Protein AF-A0A7S2N5Y2-F1 (afdb_monomer_lite)

Organism: NCBI:txid1333877

Radius of gyration: 15.93 Å; chains: 1; bounding box: 40×33×42 Å

Sequence (155 aa):
EAHELGTCYASGKYECIELWAKSVGMTEIGIDGFQRLISSDRAVLYNMSAPATGVMLQHMQDYAFRRYGIPPDTYVMELFAAADAYSAHWAATMGASGYMFPSDPSQVDFSALNQTFESWLVERKLMALAPFVLVVMNGQGYGSADKMPALYGLM

Foldseek 3Di:
DDPLQACPVPDCVCVVVVVVCVVVPNDPQDPDDPPQLDLPPDDQPPDLAQHPDDDLLVSLQVCCCVPPVDHSVCLVVLQVVLVVVVVVLLCQAQPPDDPPHRPDPVSHPVVLQAAFLCVSCVVSVSNSCQSVLRNSCSNRRVHHRNSHGNSVSSD

Structure (mmCIF, N/CA/C/O backbone):
data_AF-A0A7S2N5Y2-F1
#
_entry.id   AF-A0A7S2N5Y2-F1
#
loop_
_atom_site.group_PDB
_atom_site.id
_atom_site.type_symbol
_atom_site.label_atom_id
_atom_site.label_alt_id
_atom_site.label_comp_id
_atom_site.label_asym_id
_atom_site.label_entity_id
_atom_site.label_seq_id
_atom_site.pdbx_PDB_ins_code
_atom_site.Cartn_x
_atom_site.Cartn_y
_atom_site.Cartn_z
_atom_site.occupancy
_atom_site.B_iso_or_equiv
_atom_site.auth_seq_id
_atom_site.auth_comp_id
_atom_site.auth_asym_id
_atom_site.auth_atom_id
_atom_site.pdbx_PDB_model_num
ATOM 1 N N . GLU A 1 1 ? 10.828 14.504 18.695 1.00 33.53 1 GLU A N 1
ATOM 2 C CA . GLU A 1 1 ? 10.659 13.183 19.330 1.00 33.53 1 GLU A CA 1
ATOM 3 C C . GLU A 1 1 ? 10.738 12.121 18.259 1.00 33.53 1 GLU A C 1
ATOM 5 O O . GLU A 1 1 ? 10.171 12.308 17.190 1.00 33.53 1 GLU A O 1
ATOM 10 N N . ALA A 1 2 ? 11.549 11.097 18.502 1.00 28.50 2 ALA A N 1
ATOM 11 C CA . ALA A 1 2 ? 11.881 10.068 17.535 1.00 28.50 2 ALA A CA 1
ATOM 12 C C . ALA A 1 2 ? 10.653 9.202 17.222 1.00 28.50 2 ALA A C 1
ATOM 14 O O . ALA A 1 2 ? 10.065 8.595 18.115 1.00 28.50 2 ALA A O 1
ATOM 15 N N . HIS A 1 3 ? 10.283 9.160 15.943 1.00 28.09 3 HIS A N 1
ATOM 16 C CA . HIS A 1 3 ? 9.462 8.106 15.362 1.00 28.09 3 HIS A CA 1
ATOM 17 C C . HIS A 1 3 ? 10.226 6.785 15.546 1.00 28.09 3 HIS A C 1
ATOM 19 O O . HIS A 1 3 ? 11.167 6.501 14.805 1.00 28.09 3 HIS A O 1
ATOM 25 N N . GLU A 1 4 ? 9.876 6.008 16.574 1.00 33.78 4 GLU A N 1
ATOM 26 C CA . GLU A 1 4 ? 10.388 4.648 16.775 1.00 33.78 4 GLU A CA 1
ATOM 27 C C . GLU A 1 4 ? 9.733 3.693 15.772 1.00 33.78 4 GLU A C 1
ATOM 29 O O . GLU A 1 4 ? 8.839 2.904 16.066 1.00 33.78 4 GLU A O 1
ATOM 34 N N . LEU A 1 5 ? 10.208 3.842 14.543 1.00 38.41 5 LEU A N 1
ATOM 35 C CA . LEU A 1 5 ? 10.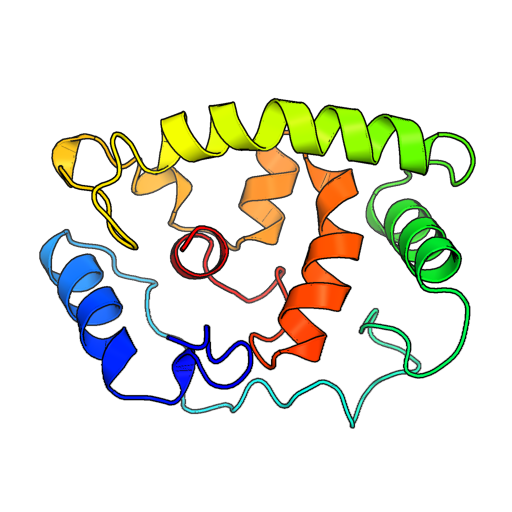009 3.005 13.376 1.00 38.41 5 LEU A CA 1
ATOM 36 C C . LEU A 1 5 ? 10.673 1.646 13.638 1.00 38.41 5 LEU A C 1
ATOM 38 O O . LEU A 1 5 ? 11.882 1.502 13.468 1.00 38.41 5 LEU A O 1
ATOM 42 N N . GLY A 1 6 ? 9.908 0.664 14.118 1.00 37.53 6 GLY A N 1
ATOM 43 C CA . GLY A 1 6 ? 10.430 -0.697 14.302 1.00 37.53 6 GLY A CA 1
ATOM 44 C C . GLY A 1 6 ? 9.663 -1.606 15.266 1.00 37.53 6 GLY A C 1
ATOM 45 O O . GLY A 1 6 ? 9.800 -2.824 15.198 1.00 37.53 6 GLY A O 1
ATOM 46 N N . THR A 1 7 ? 8.864 -1.039 16.178 1.00 39.28 7 THR A N 1
ATOM 47 C CA . THR A 1 7 ? 8.285 -1.793 17.317 1.00 39.28 7 THR A CA 1
ATOM 48 C C . THR A 1 7 ? 6.786 -1.527 17.508 1.00 39.28 7 THR A C 1
ATOM 50 O O . THR A 1 7 ? 6.256 -1.608 18.616 1.00 39.28 7 THR A O 1
ATOM 53 N N . CYS A 1 8 ? 6.077 -1.138 16.451 1.00 46.97 8 CYS A N 1
ATOM 54 C CA . CYS A 1 8 ? 4.791 -0.457 16.609 1.00 46.97 8 CYS A CA 1
ATOM 55 C C . CYS A 1 8 ? 3.636 -1.362 17.061 1.00 46.97 8 CYS A C 1
ATOM 57 O O . CYS A 1 8 ? 2.928 -0.972 17.981 1.00 46.97 8 CYS A O 1
ATOM 59 N N . TYR A 1 9 ? 3.491 -2.597 16.570 1.00 45.03 9 TYR A N 1
ATOM 60 C CA . TYR A 1 9 ? 2.395 -3.472 17.042 1.00 45.03 9 TYR A CA 1
ATOM 61 C C . TYR A 1 9 ? 2.704 -4.237 18.342 1.00 45.03 9 TYR A C 1
ATOM 63 O O . TYR A 1 9 ? 1.859 -4.971 18.841 1.00 45.03 9 TYR A O 1
ATOM 71 N N . ALA A 1 10 ? 3.910 -4.093 18.903 1.00 39.50 10 ALA A N 1
ATOM 72 C CA . ALA A 1 10 ? 4.324 -4.807 20.116 1.00 39.50 10 ALA A CA 1
ATOM 73 C C . ALA A 1 10 ? 4.208 -3.967 21.400 1.00 39.50 10 ALA A C 1
ATOM 75 O O . ALA A 1 10 ? 4.390 -4.497 22.497 1.00 39.50 10 ALA A O 1
ATOM 76 N N . SER A 1 11 ? 3.925 -2.666 21.289 1.00 40.56 11 SER A N 1
ATOM 77 C CA . SER A 1 11 ? 3.747 -1.796 22.454 1.00 40.56 11 SER A CA 1
ATOM 78 C C . SER A 1 11 ? 2.261 -1.570 22.736 1.00 40.56 11 SER A C 1
ATOM 80 O O . SER A 1 11 ? 1.481 -1.357 21.810 1.00 40.56 11 SER A O 1
ATOM 82 N N . GLY A 1 12 ? 1.872 -1.513 24.015 1.00 41.12 12 GLY A N 1
ATOM 83 C CA . GLY A 1 12 ? 0.503 -1.164 24.435 1.00 41.12 12 GLY A CA 1
ATOM 84 C C . GLY A 1 12 ? 0.005 0.205 23.936 1.00 41.12 12 GLY A C 1
ATOM 85 O O . GLY A 1 12 ? -1.145 0.559 24.155 1.00 41.12 12 GLY A O 1
ATOM 86 N N . LYS A 1 13 ? 0.837 0.982 23.223 1.00 40.03 13 LYS A N 1
ATOM 87 C CA . LYS A 1 13 ? 0.439 2.237 22.575 1.00 40.03 13 LYS A CA 1
ATOM 88 C C . LYS A 1 13 ? -0.480 2.046 21.363 1.00 40.03 13 LYS A C 1
ATOM 90 O O . LYS A 1 13 ? -1.112 3.019 20.987 1.00 40.03 13 LYS A O 1
ATOM 95 N N . TYR A 1 14 ? -0.565 0.850 20.771 1.00 51.31 14 TYR A N 1
ATOM 96 C CA . TYR A 1 14 ? -1.505 0.543 19.675 1.00 51.31 14 TYR A CA 1
ATOM 97 C C . TYR A 1 14 ? -2.792 -0.148 20.159 1.00 51.31 14 TYR A C 1
ATOM 99 O O . TYR A 1 14 ? -3.729 -0.312 19.381 1.00 51.31 14 TYR A O 1
ATOM 107 N N . GLU A 1 15 ? -2.902 -0.464 21.456 1.00 58.62 15 GLU A N 1
ATOM 108 C CA . GLU A 1 15 ? -4.151 -0.950 22.062 1.00 58.62 15 GLU A CA 1
ATOM 109 C C . GLU A 1 15 ? -5.297 0.052 21.841 1.00 58.62 15 GLU A C 1
ATOM 111 O O . GLU A 1 15 ? -6.442 -0.338 21.632 1.00 58.62 15 GLU A O 1
ATOM 116 N N . CYS A 1 16 ? -4.994 1.353 21.779 1.00 57.31 16 CYS A N 1
ATOM 117 C CA . CYS A 1 16 ? -5.984 2.376 21.456 1.00 57.31 16 CYS A CA 1
ATOM 118 C C . CYS A 1 16 ? -6.540 2.267 20.024 1.00 57.31 16 CYS A C 1
ATOM 120 O O . CYS A 1 16 ? -7.702 2.610 19.828 1.00 57.31 16 CYS A O 1
ATOM 122 N N . ILE A 1 17 ? -5.774 1.754 19.051 1.00 58.62 17 ILE A N 1
ATOM 123 C CA . ILE A 1 17 ? -6.242 1.521 17.673 1.00 58.62 17 ILE A CA 1
ATOM 124 C C . ILE A 1 17 ? -7.186 0.323 17.638 1.00 58.62 17 ILE A C 1
ATOM 126 O O . ILE A 1 17 ? -8.263 0.412 17.053 1.00 58.62 17 ILE A O 1
ATOM 130 N N . GLU A 1 18 ? -6.842 -0.765 18.331 1.00 63.41 18 GLU A N 1
ATOM 131 C CA . GLU A 1 18 ? -7.743 -1.911 18.473 1.00 63.41 18 GLU A CA 1
ATOM 132 C C . GLU A 1 18 ? -9.037 -1.545 19.202 1.00 63.41 18 GLU A C 1
ATOM 134 O O . GLU A 1 18 ? -10.123 -1.946 18.785 1.00 63.41 18 GLU A O 1
ATOM 139 N N . LEU A 1 19 ? -8.935 -0.793 20.303 1.00 66.94 19 LEU A N 1
ATOM 140 C CA . LEU A 1 19 ? -10.087 -0.338 21.080 1.00 66.94 19 LEU A CA 1
ATOM 141 C C . LEU A 1 19 ? -10.968 0.604 20.258 1.00 66.94 19 LEU A C 1
ATOM 143 O O . LEU A 1 19 ? -12.190 0.455 20.270 1.00 66.94 19 LEU A O 1
ATOM 147 N N . TRP A 1 20 ? -10.363 1.527 19.507 1.00 67.12 20 TRP A N 1
ATOM 148 C CA . TRP A 1 20 ? -11.081 2.399 18.584 1.00 67.12 20 TRP A CA 1
ATOM 149 C C . TRP A 1 20 ? -11.794 1.591 17.495 1.00 67.12 20 TRP A C 1
ATOM 151 O O . TRP A 1 20 ? -13.005 1.731 17.340 1.00 67.12 20 TRP A O 1
ATOM 161 N N . ALA A 1 21 ? -11.098 0.679 16.816 1.00 65.12 21 ALA A N 1
ATOM 162 C CA . ALA A 1 21 ? -11.669 -0.141 15.751 1.00 65.12 21 ALA A CA 1
ATOM 163 C C . ALA A 1 21 ? -12.806 -1.055 16.263 1.00 65.12 21 ALA A C 1
ATOM 165 O O . ALA A 1 21 ? -13.844 -1.189 15.611 1.00 65.12 21 ALA A O 1
ATOM 166 N N . LYS A 1 22 ? -12.679 -1.611 17.479 1.00 70.62 22 LYS A N 1
ATOM 167 C CA . LYS A 1 22 ? -13.766 -2.344 18.157 1.00 70.62 22 LYS A CA 1
ATOM 168 C C . LYS A 1 22 ? -14.957 -1.430 18.462 1.00 70.62 22 LYS A C 1
ATOM 170 O O . LYS A 1 22 ? -16.098 -1.837 18.260 1.00 70.62 22 LYS A O 1
ATOM 175 N N . SER A 1 23 ? -14.711 -0.196 18.914 1.00 69.12 23 SER A N 1
ATOM 176 C CA . SER A 1 23 ? -15.771 0.774 19.243 1.00 69.12 23 SER A CA 1
ATOM 177 C C . SER A 1 23 ? -16.635 1.182 18.045 1.00 69.12 23 SER A C 1
ATOM 179 O O . SER A 1 23 ? -17.794 1.546 18.229 1.00 69.12 23 SER A O 1
ATOM 181 N N . VAL A 1 24 ? -16.096 1.072 16.827 1.00 66.88 24 VAL A N 1
ATOM 182 C CA . VAL A 1 24 ? -16.788 1.395 15.567 1.00 66.88 24 VAL A CA 1
ATOM 183 C C . VAL A 1 24 ? -17.288 0.149 14.821 1.00 66.88 24 VAL A C 1
ATOM 185 O O . VAL A 1 24 ? -17.809 0.258 13.717 1.00 66.88 24 VAL A O 1
ATOM 188 N N . GLY A 1 25 ? -17.186 -1.034 15.439 1.00 66.31 25 GLY A N 1
ATOM 189 C CA . GLY A 1 25 ? -17.805 -2.268 14.949 1.00 66.31 25 GLY A CA 1
ATOM 190 C C . GLY A 1 25 ? -16.978 -3.081 13.950 1.00 66.31 25 GLY A C 1
ATOM 191 O O . GLY A 1 25 ? -17.536 -3.965 13.303 1.00 66.31 25 GLY A O 1
ATOM 192 N N . MET A 1 26 ? -15.670 -2.832 13.819 1.00 66.38 26 MET A N 1
ATOM 193 C CA . MET A 1 26 ? -14.800 -3.686 13.001 1.00 66.38 26 MET A CA 1
ATOM 194 C C . MET A 1 26 ? -14.556 -5.038 13.696 1.00 66.38 26 MET A C 1
ATOM 196 O O . MET A 1 26 ? -14.292 -5.095 14.898 1.00 66.38 26 MET A O 1
ATOM 200 N N . THR A 1 27 ? -14.626 -6.139 12.941 1.00 61.41 27 THR A N 1
ATOM 201 C CA . THR A 1 27 ? -14.539 -7.511 13.482 1.00 61.41 27 THR A CA 1
ATOM 202 C C . THR A 1 27 ? -13.251 -8.254 13.118 1.00 61.41 27 THR A C 1
ATOM 204 O O . THR A 1 27 ? -12.879 -9.184 13.827 1.00 61.41 27 THR A O 1
ATOM 207 N N . GLU A 1 28 ? -12.532 -7.831 12.073 1.00 56.25 28 GLU A N 1
ATOM 208 C CA . GLU A 1 28 ? -11.289 -8.465 11.584 1.00 56.25 28 GLU A CA 1
ATOM 209 C C . GLU A 1 28 ? -10.025 -7.667 11.955 1.00 56.25 28 GLU A C 1
ATOM 211 O O . GLU A 1 28 ? -9.095 -7.512 11.172 1.00 56.25 28 GLU A O 1
ATOM 216 N N . ILE A 1 29 ? -9.985 -7.118 13.170 1.00 54.09 29 ILE A N 1
ATOM 217 C CA . ILE A 1 29 ? -8.845 -6.308 13.645 1.00 54.09 29 ILE A CA 1
ATOM 218 C C . ILE A 1 29 ? -7.767 -7.190 14.305 1.00 54.09 29 ILE A C 1
ATOM 220 O O . ILE A 1 29 ? -6.658 -6.737 14.591 1.00 54.09 29 ILE A O 1
ATOM 224 N N . GLY A 1 30 ? -8.106 -8.448 14.598 1.00 50.31 30 GLY A N 1
ATOM 225 C CA . GLY A 1 30 ? -7.245 -9.361 15.336 1.00 50.31 30 GLY A CA 1
ATOM 226 C C . GLY A 1 30 ? -6.082 -9.854 14.4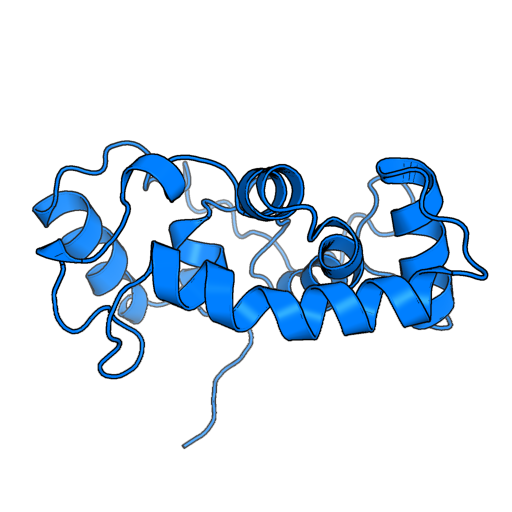83 1.00 50.31 30 GLY A C 1
ATOM 227 O O . GLY A 1 30 ? -6.283 -10.614 13.540 1.00 50.31 30 GLY A O 1
ATOM 228 N N . ILE A 1 31 ? -4.859 -9.486 14.860 1.00 51.12 31 ILE A N 1
ATOM 229 C CA . ILE A 1 31 ? -3.682 -10.271 14.489 1.00 51.12 31 ILE A CA 1
ATOM 230 C C . ILE A 1 31 ? -3.722 -11.507 15.393 1.00 51.12 31 ILE A C 1
ATOM 232 O O . ILE A 1 31 ? -3.563 -11.396 16.609 1.00 51.12 31 ILE A O 1
ATOM 236 N N . ASP A 1 32 ? -4.050 -12.666 14.820 1.00 44.06 32 ASP A N 1
ATOM 237 C CA . ASP A 1 32 ? -4.263 -13.886 15.597 1.00 44.06 32 ASP A CA 1
ATOM 238 C C . ASP A 1 32 ? -2.943 -14.342 16.241 1.00 44.06 32 ASP A C 1
ATOM 240 O O . ASP A 1 32 ? -1.999 -14.788 15.581 1.00 44.06 32 ASP A O 1
ATOM 244 N N . GLY A 1 33 ? -2.873 -14.170 17.560 1.00 46.06 33 GLY A N 1
ATOM 245 C CA . GLY A 1 33 ? -1.685 -14.406 18.363 1.00 46.06 33 GLY A CA 1
ATOM 246 C C . GLY A 1 33 ? -0.603 -13.339 18.189 1.00 46.06 33 GLY A C 1
ATOM 247 O O . GLY A 1 33 ? -0.403 -12.752 17.131 1.00 46.06 33 GLY A O 1
ATOM 248 N N . PHE A 1 34 ? 0.193 -13.157 19.242 1.00 42.53 34 PHE A N 1
ATOM 249 C CA . PHE A 1 34 ? 1.511 -12.518 19.199 1.00 42.53 34 PHE A CA 1
ATOM 250 C C . PHE A 1 34 ? 2.492 -13.315 18.312 1.00 42.53 34 PHE A C 1
ATOM 252 O O . PHE A 1 34 ? 3.616 -13.625 18.724 1.00 42.53 34 PHE A O 1
ATOM 259 N N . GLN A 1 35 ? 2.111 -13.685 17.088 1.00 42.97 35 GLN A N 1
ATOM 260 C CA . GLN A 1 35 ? 3.089 -13.952 16.057 1.00 42.97 35 GLN A CA 1
ATOM 261 C C . GLN A 1 35 ? 3.759 -12.616 15.800 1.00 42.97 35 GLN A C 1
ATOM 263 O O . GLN A 1 35 ? 3.301 -11.811 14.998 1.00 42.97 35 GLN A O 1
ATOM 268 N N . ARG A 1 36 ? 4.842 -12.375 16.552 1.00 43.69 36 ARG A N 1
ATOM 269 C CA . ARG A 1 36 ? 5.897 -11.446 16.173 1.00 43.69 36 ARG A CA 1
ATOM 270 C C . ARG A 1 36 ? 6.022 -11.601 14.669 1.00 43.69 36 ARG A C 1
ATOM 272 O O . ARG A 1 36 ? 6.429 -12.668 14.203 1.00 43.69 36 ARG A O 1
ATOM 279 N N . LEU A 1 37 ? 5.611 -10.588 13.920 1.00 43.97 37 LEU A N 1
ATOM 280 C CA . LEU A 1 37 ? 5.948 -10.498 12.516 1.00 43.97 37 LEU A CA 1
ATOM 281 C C . LEU A 1 37 ? 7.438 -10.169 12.542 1.00 43.97 37 LEU A C 1
ATOM 283 O O . LEU A 1 37 ? 7.845 -9.017 12.566 1.00 43.97 37 LEU A O 1
ATOM 287 N N . ILE A 1 38 ? 8.230 -11.223 12.769 1.00 41.81 38 ILE A N 1
ATOM 288 C CA . ILE A 1 38 ? 9.680 -11.196 12.908 1.00 41.81 38 ILE A CA 1
ATOM 289 C C . ILE A 1 38 ? 10.175 -10.329 11.751 1.00 41.81 38 ILE A C 1
ATOM 291 O O . ILE A 1 38 ? 9.787 -10.600 10.608 1.00 41.81 38 ILE A O 1
ATOM 295 N N . SER A 1 39 ? 10.984 -9.292 12.037 1.00 40.94 39 SER A N 1
ATOM 296 C CA . SER A 1 39 ? 11.794 -8.656 10.989 1.00 40.94 39 SER A CA 1
ATOM 297 C C . SER A 1 39 ? 12.368 -9.796 10.163 1.00 40.94 39 SER A C 1
ATOM 299 O O . SER A 1 39 ? 12.813 -10.782 10.747 1.00 40.94 39 SER A O 1
ATOM 301 N N . SER A 1 40 ? 12.222 -9.773 8.840 1.00 44.09 40 SER A N 1
ATOM 302 C CA . SER A 1 40 ? 12.420 -10.965 7.995 1.00 44.09 40 SER A CA 1
ATOM 303 C C . SER A 1 40 ? 13.851 -11.525 7.930 1.00 44.09 40 SER A C 1
ATOM 305 O O . SER A 1 40 ? 14.233 -12.132 6.936 1.00 44.09 40 SER A O 1
ATOM 307 N N . ASP A 1 41 ? 14.619 -11.464 9.011 1.00 38.12 41 ASP A N 1
ATOM 308 C CA . ASP A 1 41 ? 15.902 -12.107 9.258 1.00 38.12 41 ASP A CA 1
ATOM 309 C C . ASP A 1 41 ? 15.919 -13.602 8.878 1.00 38.12 41 ASP A C 1
ATOM 311 O O . ASP A 1 41 ? 16.992 -14.178 8.709 1.00 38.12 41 ASP A O 1
ATOM 315 N N . ARG A 1 42 ? 14.760 -14.273 8.733 1.00 37.97 42 ARG A N 1
ATOM 316 C CA . ARG A 1 42 ? 14.683 -15.732 8.533 1.00 37.97 42 ARG A CA 1
ATOM 317 C C . ARG A 1 42 ? 14.080 -16.279 7.237 1.00 37.97 42 ARG A C 1
ATOM 319 O O . ARG A 1 42 ? 13.941 -17.496 7.148 1.00 37.97 42 ARG A O 1
ATOM 326 N N . ALA A 1 43 ? 13.795 -15.481 6.204 1.00 38.03 43 ALA A N 1
ATOM 327 C CA . ALA A 1 43 ? 13.279 -16.059 4.947 1.00 38.03 43 ALA A CA 1
ATOM 328 C C . ALA A 1 43 ? 13.620 -15.277 3.664 1.00 38.03 43 ALA A C 1
ATOM 330 O O . ALA A 1 43 ? 12.785 -15.130 2.780 1.00 38.03 43 ALA A O 1
ATOM 331 N N . VAL A 1 44 ? 14.855 -14.798 3.515 1.00 41.19 44 VAL A N 1
ATOM 332 C CA . VAL A 1 44 ? 15.215 -13.840 2.447 1.00 41.19 44 VAL A CA 1
ATOM 333 C C . VAL A 1 44 ? 15.486 -14.462 1.060 1.00 41.19 44 VAL A C 1
ATOM 335 O O . VAL A 1 44 ? 15.884 -13.765 0.136 1.00 41.19 44 VAL A O 1
ATOM 338 N N . LEU A 1 45 ? 15.253 -15.759 0.837 1.00 37.50 45 LEU A N 1
ATOM 339 C CA . LEU A 1 45 ? 15.625 -16.384 -0.450 1.00 37.50 45 LEU A CA 1
ATOM 340 C C . LEU A 1 45 ? 14.471 -16.963 -1.281 1.00 37.50 45 LEU A C 1
ATOM 342 O O . LEU A 1 45 ? 14.683 -17.206 -2.465 1.00 37.50 45 LEU A O 1
ATOM 346 N N . TYR A 1 46 ? 13.253 -17.126 -0.737 1.00 40.81 46 TYR A N 1
ATOM 347 C CA . TYR A 1 46 ? 12.188 -17.852 -1.462 1.00 40.81 46 TYR A CA 1
ATOM 348 C C . TYR A 1 46 ? 10.744 -17.334 -1.311 1.00 40.81 46 TYR A C 1
ATOM 350 O O . TYR A 1 46 ? 9.859 -17.893 -1.950 1.00 40.81 46 TYR A O 1
ATOM 358 N N . ASN A 1 47 ? 10.462 -16.286 -0.522 1.00 52.31 47 ASN A N 1
ATOM 359 C CA . ASN A 1 47 ? 9.074 -15.872 -0.220 1.00 52.31 47 ASN A CA 1
ATOM 360 C C . ASN A 1 47 ? 8.700 -14.435 -0.642 1.00 52.31 47 ASN A C 1
ATOM 362 O O . ASN A 1 47 ? 7.677 -13.932 -0.189 1.00 52.31 47 ASN A O 1
ATOM 366 N N . MET A 1 48 ? 9.520 -13.768 -1.460 1.00 52.94 48 MET A N 1
ATOM 367 C CA . MET A 1 48 ? 9.354 -12.342 -1.773 1.00 52.94 48 MET A CA 1
ATOM 368 C C . MET A 1 48 ? 9.445 -11.406 -0.547 1.00 52.94 48 MET A C 1
ATOM 370 O O . MET A 1 48 ? 8.731 -10.415 -0.484 1.00 52.94 48 MET A O 1
ATOM 374 N N . SER A 1 49 ? 10.301 -11.709 0.435 1.00 53.69 49 SER A N 1
ATOM 375 C CA . SER A 1 49 ? 10.711 -10.747 1.475 1.00 53.69 49 SER A CA 1
ATOM 376 C C . SER A 1 49 ? 11.723 -9.740 0.927 1.00 53.69 49 SER A C 1
ATOM 378 O O . SER A 1 49 ? 12.390 -10.010 -0.073 1.00 53.69 49 SER A O 1
ATOM 380 N N . ALA A 1 50 ? 11.856 -8.605 1.621 1.00 55.59 50 ALA A N 1
ATOM 381 C CA . ALA A 1 50 ? 12.843 -7.569 1.332 1.00 55.59 50 ALA A CA 1
ATOM 382 C C . ALA A 1 50 ? 14.272 -8.150 1.209 1.00 55.59 50 ALA A C 1
ATOM 384 O O . ALA A 1 50 ? 14.606 -9.109 1.912 1.00 55.59 50 ALA A O 1
ATOM 385 N N . PRO A 1 51 ? 15.135 -7.594 0.339 1.00 58.97 51 PRO A N 1
ATOM 386 C CA . PRO A 1 51 ? 16.455 -8.153 0.087 1.00 58.97 51 PRO A CA 1
ATOM 387 C C . PRO A 1 51 ? 17.397 -7.870 1.267 1.00 58.97 51 PRO A C 1
ATOM 389 O O . PRO A 1 51 ? 17.467 -6.747 1.758 1.00 58.97 51 PRO A O 1
ATOM 392 N N . ALA A 1 52 ? 18.174 -8.873 1.684 1.00 49.91 52 ALA A N 1
ATOM 393 C CA . ALA A 1 52 ? 19.200 -8.725 2.726 1.00 49.91 52 ALA A CA 1
ATOM 394 C C . ALA A 1 52 ? 20.480 -8.058 2.190 1.00 49.91 52 ALA A C 1
ATOM 396 O O . ALA A 1 52 ? 21.239 -7.461 2.949 1.00 49.91 52 ALA A O 1
ATOM 397 N N . THR A 1 53 ? 20.733 -8.172 0.883 1.00 46.94 53 THR A N 1
ATOM 398 C CA . THR A 1 53 ? 21.870 -7.577 0.169 1.00 46.94 53 THR A CA 1
ATOM 399 C C . THR A 1 53 ? 21.456 -7.204 -1.262 1.00 46.94 53 THR A C 1
ATOM 401 O O . THR A 1 53 ? 20.529 -7.793 -1.818 1.00 46.94 53 THR A O 1
ATOM 404 N N . GLY A 1 54 ? 22.145 -6.235 -1.876 1.00 59.53 54 GLY A N 1
ATOM 405 C CA . GLY A 1 54 ? 21.933 -5.832 -3.275 1.00 59.53 54 GLY A CA 1
ATOM 406 C C . GLY A 1 54 ? 21.236 -4.479 -3.460 1.00 59.53 54 GLY A C 1
ATOM 407 O O . GLY A 1 54 ? 20.969 -3.755 -2.502 1.00 59.53 54 GLY A O 1
ATOM 408 N N . VAL A 1 55 ? 20.982 -4.112 -4.721 1.00 77.81 55 VAL A N 1
ATOM 409 C CA . VAL A 1 55 ? 20.347 -2.833 -5.072 1.00 77.81 55 VAL A CA 1
ATOM 410 C C . VAL A 1 55 ? 18.844 -2.935 -4.832 1.00 77.81 55 VAL A C 1
ATOM 412 O O . VAL A 1 55 ? 18.135 -3.641 -5.544 1.00 77.81 55 VAL A O 1
ATOM 415 N N . MET A 1 56 ? 18.357 -2.187 -3.843 1.00 79.06 56 MET A N 1
ATOM 416 C CA . MET A 1 56 ? 16.949 -2.158 -3.438 1.00 79.06 56 MET A CA 1
ATOM 417 C C . MET A 1 56 ? 15.989 -1.935 -4.620 1.00 79.06 56 MET A C 1
ATOM 419 O O . MET A 1 56 ? 14.989 -2.637 -4.736 1.00 79.06 56 MET A O 1
ATOM 423 N N . LEU A 1 57 ? 16.318 -1.012 -5.530 1.00 83.81 57 LEU A N 1
ATOM 424 C CA . LEU A 1 57 ? 15.499 -0.722 -6.710 1.00 83.81 57 LEU A CA 1
ATOM 425 C C . LEU A 1 57 ? 15.329 -1.943 -7.626 1.00 83.81 57 LEU A C 1
ATOM 427 O O . LEU A 1 57 ? 14.228 -2.196 -8.104 1.00 83.81 57 LEU A O 1
ATOM 431 N N . GLN A 1 58 ? 16.389 -2.725 -7.827 1.00 84.44 58 GLN A N 1
ATOM 432 C CA . GLN A 1 58 ? 16.341 -3.906 -8.686 1.00 84.44 58 GLN A CA 1
ATOM 433 C C . GLN A 1 58 ? 15.444 -4.994 -8.089 1.00 84.44 58 GLN A C 1
ATOM 435 O O . GLN A 1 58 ? 14.649 -5.604 -8.796 1.00 84.44 58 GLN A O 1
ATOM 440 N N . HIS A 1 59 ? 15.496 -5.173 -6.767 1.00 82.69 59 HIS A N 1
ATOM 441 C CA . HIS A 1 59 ? 14.570 -6.066 -6.077 1.00 82.69 59 HIS A CA 1
ATOM 442 C C . HIS A 1 59 ? 13.114 -5.609 -6.223 1.00 82.69 59 HIS A C 1
ATOM 444 O O . HIS A 1 59 ? 12.231 -6.425 -6.477 1.00 82.69 59 HIS A O 1
ATOM 450 N N . MET A 1 60 ? 12.861 -4.307 -6.076 1.00 86.44 60 MET A N 1
ATOM 451 C CA . MET A 1 60 ? 11.519 -3.755 -6.239 1.00 86.44 60 MET A CA 1
ATOM 452 C C . MET A 1 60 ? 10.969 -3.989 -7.652 1.00 86.44 60 MET A C 1
ATOM 454 O O . MET A 1 60 ? 9.823 -4.410 -7.795 1.00 86.44 60 MET A O 1
ATOM 458 N N . GLN A 1 61 ? 11.798 -3.781 -8.679 1.00 89.69 61 GLN A N 1
ATOM 459 C CA . GLN A 1 61 ? 11.454 -4.053 -10.077 1.00 89.69 61 GLN A CA 1
ATOM 460 C C . GLN A 1 61 ? 11.145 -5.538 -10.310 1.00 89.69 61 GLN A C 1
ATOM 462 O O . GLN A 1 61 ? 10.114 -5.865 -10.893 1.00 89.69 61 GLN A O 1
ATOM 467 N N . ASP A 1 62 ? 11.995 -6.442 -9.812 1.00 87.44 62 ASP A N 1
ATOM 468 C CA . ASP A 1 62 ? 11.792 -7.889 -9.941 1.00 87.44 62 ASP A CA 1
ATOM 469 C C . ASP A 1 62 ? 10.500 -8.350 -9.257 1.00 87.44 62 ASP A C 1
ATOM 471 O O . ASP A 1 62 ? 9.762 -9.174 -9.802 1.00 87.44 62 ASP A O 1
ATOM 475 N N . TYR A 1 63 ? 10.214 -7.820 -8.066 1.00 86.19 63 TYR A N 1
ATOM 476 C CA . TYR A 1 63 ? 8.975 -8.098 -7.348 1.00 86.19 63 TYR A CA 1
ATOM 477 C C . TYR A 1 63 ? 7.763 -7.610 -8.145 1.00 86.19 63 TYR A C 1
ATOM 479 O O . TYR A 1 63 ? 6.829 -8.379 -8.379 1.00 86.19 63 TYR A O 1
ATOM 487 N N . ALA A 1 64 ? 7.781 -6.345 -8.579 1.00 90.19 64 ALA A N 1
ATOM 488 C CA . ALA A 1 64 ? 6.673 -5.728 -9.300 1.00 90.19 64 ALA A CA 1
ATOM 489 C C . ALA A 1 64 ? 6.371 -6.475 -10.606 1.00 90.19 64 ALA A C 1
ATOM 491 O O . ALA A 1 64 ? 5.210 -6.765 -10.904 1.00 90.19 64 ALA A O 1
ATOM 492 N N . PHE A 1 65 ? 7.415 -6.880 -11.331 1.00 92.31 65 PHE A N 1
ATOM 493 C CA . PHE A 1 65 ? 7.283 -7.680 -12.540 1.00 92.31 65 PHE A CA 1
ATOM 494 C C . PHE A 1 65 ? 6.687 -9.061 -12.256 1.00 92.31 65 PHE A C 1
ATOM 496 O O . PHE A 1 65 ? 5.702 -9.453 -12.877 1.00 92.31 65 PHE A O 1
ATOM 503 N N . ARG A 1 66 ? 7.238 -9.803 -11.288 1.00 89.69 66 ARG A N 1
ATOM 504 C CA . ARG A 1 66 ? 6.794 -11.178 -11.001 1.00 89.69 66 ARG A CA 1
ATOM 505 C C . ARG A 1 66 ? 5.383 -11.249 -10.426 1.00 89.69 66 ARG A C 1
ATOM 507 O O . ARG A 1 66 ? 4.680 -12.215 -10.708 1.00 89.69 66 ARG A O 1
ATOM 514 N N . ARG A 1 67 ? 4.987 -10.278 -9.597 1.00 89.00 67 ARG A N 1
ATOM 515 C CA . ARG A 1 67 ? 3.701 -10.307 -8.883 1.00 89.00 67 ARG A CA 1
ATOM 516 C C . ARG A 1 67 ? 2.583 -9.578 -9.618 1.00 89.00 67 ARG A C 1
ATOM 518 O O . ARG A 1 67 ? 1.446 -10.036 -9.567 1.00 89.00 67 ARG A O 1
ATOM 525 N N . TYR A 1 68 ? 2.900 -8.483 -10.305 1.00 92.19 68 TYR A N 1
ATOM 526 C CA . TYR A 1 68 ? 1.903 -7.607 -10.929 1.00 92.19 68 TYR A CA 1
ATOM 527 C C . TYR A 1 68 ? 2.087 -7.426 -12.433 1.00 92.19 68 TYR A C 1
ATOM 529 O O . TYR A 1 68 ? 1.264 -6.772 -13.066 1.00 92.19 68 TYR A O 1
ATOM 537 N N . GLY A 1 69 ? 3.145 -7.991 -13.018 1.00 94.12 69 GLY A N 1
ATOM 538 C CA . GLY A 1 69 ? 3.437 -7.832 -14.439 1.00 94.12 69 GLY A CA 1
ATOM 539 C C . GLY A 1 69 ? 3.921 -6.434 -14.821 1.00 94.12 69 GLY A C 1
ATOM 540 O O . GLY A 1 69 ? 3.899 -6.121 -16.006 1.00 94.12 69 GLY A O 1
ATOM 541 N N . ILE A 1 70 ? 4.354 -5.606 -13.859 1.00 95.00 70 ILE A N 1
ATOM 542 C CA . ILE A 1 70 ? 4.890 -4.264 -14.134 1.00 95.00 70 ILE A CA 1
ATOM 543 C C . ILE A 1 70 ? 6.285 -4.396 -14.760 1.00 95.00 70 ILE A C 1
ATOM 545 O O . ILE A 1 70 ? 7.186 -4.931 -14.105 1.00 95.00 70 ILE A O 1
ATOM 549 N N . PRO A 1 71 ? 6.503 -3.924 -15.998 1.00 95.75 71 PRO A N 1
ATOM 550 C CA . PRO A 1 71 ? 7.814 -3.973 -16.633 1.00 95.75 71 PRO A CA 1
ATOM 551 C C . PRO A 1 71 ? 8.891 -3.195 -15.843 1.00 95.75 71 PRO A C 1
ATOM 553 O O . PRO A 1 71 ? 8.639 -2.080 -15.376 1.00 95.75 71 PRO A O 1
ATOM 556 N N . PRO A 1 72 ? 10.119 -3.731 -15.689 1.00 93.38 72 PRO A N 1
ATOM 557 C CA . PRO A 1 72 ? 11.187 -3.049 -14.951 1.00 93.38 72 PRO A CA 1
ATOM 558 C C . PRO A 1 72 ? 11.537 -1.646 -15.471 1.00 93.38 72 PRO A C 1
ATOM 560 O O . PRO A 1 72 ? 11.930 -0.781 -14.685 1.00 93.38 72 PRO A O 1
ATOM 563 N N . ASP A 1 73 ? 11.401 -1.415 -16.777 1.00 93.62 73 ASP A N 1
ATOM 564 C CA . ASP A 1 73 ? 11.671 -0.146 -17.455 1.00 93.62 73 ASP A CA 1
ATOM 565 C C . ASP A 1 73 ? 10.605 0.926 -17.182 1.00 93.62 73 ASP A C 1
ATOM 567 O O . ASP A 1 73 ? 10.937 2.112 -17.167 1.00 93.62 73 ASP A O 1
ATOM 571 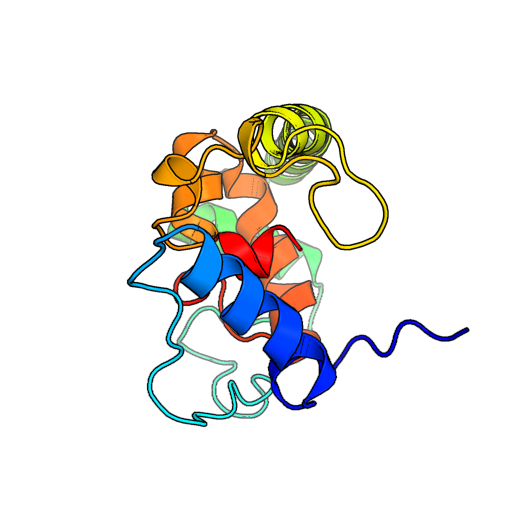N N . THR A 1 74 ? 9.359 0.535 -16.891 1.00 95.69 74 THR A N 1
ATOM 572 C CA . THR A 1 74 ? 8.273 1.465 -16.527 1.00 95.69 74 THR A CA 1
ATOM 573 C C . THR A 1 74 ? 8.089 1.621 -15.019 1.00 95.69 74 THR A C 1
ATOM 575 O O . THR A 1 74 ? 7.490 2.604 -14.582 1.00 95.69 74 THR A O 1
ATOM 578 N N . TYR A 1 75 ? 8.650 0.714 -14.211 1.00 94.38 75 TYR A N 1
ATOM 579 C CA . TYR A 1 75 ? 8.426 0.653 -12.763 1.00 94.38 75 TYR A CA 1
ATOM 580 C C . TYR A 1 75 ? 8.587 1.996 -12.038 1.00 94.38 75 TYR A C 1
ATOM 582 O O . TYR A 1 75 ? 7.731 2.367 -11.245 1.00 94.38 75 TYR A O 1
ATOM 590 N N . VAL A 1 76 ? 9.660 2.751 -12.304 1.00 92.81 76 VAL A N 1
ATOM 591 C CA . VAL A 1 76 ? 9.914 4.027 -11.605 1.00 92.81 76 VAL A CA 1
ATOM 592 C C . VAL A 1 76 ? 8.830 5.063 -11.917 1.00 92.81 76 VAL A C 1
ATOM 594 O O . VAL A 1 76 ? 8.395 5.788 -11.026 1.00 92.81 76 VAL A O 1
ATOM 597 N N . MET A 1 77 ? 8.368 5.117 -13.166 1.00 95.50 77 MET A N 1
ATOM 598 C CA . MET A 1 77 ? 7.283 6.010 -13.576 1.00 95.50 77 MET A CA 1
ATOM 599 C C . MET A 1 77 ? 5.965 5.609 -12.903 1.00 95.50 77 MET A C 1
ATOM 601 O O . MET A 1 77 ? 5.262 6.467 -12.373 1.00 95.50 77 MET A O 1
ATOM 605 N N . GLU A 1 78 ? 5.649 4.314 -12.884 1.00 96.19 78 GLU A N 1
ATOM 606 C CA . GLU A 1 78 ? 4.444 3.796 -12.230 1.00 96.19 78 GLU A CA 1
ATOM 607 C C . GLU A 1 78 ? 4.478 3.983 -10.710 1.00 96.19 78 GLU A C 1
ATOM 609 O O . GLU A 1 78 ? 3.455 4.302 -10.109 1.00 96.19 78 GLU A O 1
ATOM 614 N N . LEU A 1 79 ? 5.655 3.861 -10.091 1.00 93.81 79 LEU A N 1
ATOM 615 C CA . LEU A 1 79 ? 5.858 4.123 -8.670 1.00 93.81 79 LEU A CA 1
ATOM 616 C C . LEU A 1 79 ? 5.533 5.579 -8.321 1.00 93.81 79 LEU A C 1
ATOM 618 O O . LEU A 1 79 ? 4.805 5.818 -7.361 1.00 93.81 79 LEU A O 1
ATOM 622 N N . PHE A 1 80 ? 6.034 6.547 -9.096 1.00 93.50 80 PHE A N 1
ATOM 623 C CA . PHE A 1 80 ? 5.726 7.961 -8.864 1.00 93.50 80 PHE A CA 1
ATOM 624 C C . PHE A 1 80 ? 4.252 8.281 -9.118 1.00 93.50 80 PHE A C 1
ATOM 626 O O . PHE A 1 80 ? 3.631 8.945 -8.294 1.00 93.50 80 PHE A O 1
ATOM 633 N N . ALA A 1 81 ? 3.662 7.743 -10.188 1.00 94.38 81 ALA A N 1
ATOM 634 C CA . ALA A 1 81 ? 2.235 7.916 -10.456 1.00 94.38 81 ALA A CA 1
ATOM 635 C C . ALA A 1 81 ? 1.361 7.340 -9.326 1.00 94.38 81 ALA A C 1
ATOM 637 O O . ALA A 1 81 ? 0.383 7.963 -8.910 1.00 94.38 81 ALA A O 1
ATOM 638 N N . ALA A 1 82 ? 1.728 6.171 -8.792 1.00 95.00 82 ALA A N 1
ATOM 639 C CA . ALA A 1 82 ? 1.042 5.572 -7.655 1.00 95.00 82 ALA A CA 1
ATOM 640 C C . ALA A 1 82 ? 1.246 6.387 -6.368 1.00 95.00 82 ALA A C 1
ATOM 642 O O . ALA A 1 82 ? 0.294 6.564 -5.612 1.00 95.00 82 ALA A O 1
ATOM 643 N N . ALA A 1 83 ? 2.447 6.921 -6.121 1.00 90.06 83 ALA A N 1
ATOM 644 C CA . ALA A 1 83 ? 2.721 7.778 -4.967 1.00 90.06 83 ALA A CA 1
ATOM 645 C C . ALA A 1 83 ? 1.892 9.075 -4.999 1.00 90.06 83 ALA A C 1
ATOM 647 O O . ALA A 1 83 ? 1.304 9.450 -3.982 1.00 90.06 83 ALA A O 1
ATOM 648 N N . ASP A 1 84 ? 1.777 9.712 -6.166 1.00 91.31 84 ASP A N 1
ATOM 649 C CA . ASP A 1 84 ? 0.949 10.908 -6.349 1.00 91.31 84 ASP A CA 1
ATOM 650 C C . ASP A 1 84 ? -0.541 10.602 -6.111 1.00 91.31 84 ASP A C 1
ATOM 652 O O . ASP A 1 84 ? -1.244 11.363 -5.442 1.00 91.31 84 ASP A O 1
ATOM 656 N N . ALA A 1 85 ? -1.027 9.454 -6.598 1.00 92.44 85 ALA A N 1
ATOM 657 C CA . ALA A 1 85 ? -2.414 9.026 -6.410 1.00 92.44 85 ALA A CA 1
ATOM 658 C C . ALA A 1 85 ? -2.724 8.551 -4.976 1.00 92.44 85 ALA A C 1
ATOM 660 O O . ALA A 1 85 ? -3.869 8.655 -4.522 1.00 92.44 85 ALA A O 1
ATOM 661 N N . TYR A 1 86 ? -1.724 8.048 -4.244 1.00 91.00 86 TYR A N 1
ATOM 662 C CA . TYR A 1 86 ? -1.899 7.449 -2.919 1.00 91.00 86 TYR A CA 1
ATOM 663 C C . TYR A 1 86 ? -2.570 8.403 -1.933 1.00 91.00 86 TYR A C 1
ATOM 665 O O . TYR A 1 86 ? -3.523 8.013 -1.265 1.00 91.00 86 TYR A O 1
ATOM 673 N N . SER A 1 87 ? -2.126 9.662 -1.876 1.00 84.69 87 SER A N 1
ATOM 674 C CA . SER A 1 87 ? -2.628 10.637 -0.896 1.00 84.69 87 SER A CA 1
ATOM 675 C C . SER A 1 87 ? -4.131 10.893 -1.044 1.00 84.69 87 SER A C 1
ATOM 677 O O . SER A 1 87 ? -4.844 10.995 -0.048 1.00 84.69 87 SER A O 1
ATOM 679 N N . ALA A 1 88 ? -4.634 10.941 -2.283 1.00 87.88 88 ALA A N 1
ATOM 680 C CA . ALA A 1 88 ? -6.059 11.108 -2.556 1.00 87.88 88 ALA A CA 1
ATOM 681 C C . ALA A 1 88 ? -6.870 9.877 -2.125 1.00 87.88 88 ALA A C 1
ATOM 683 O O . ALA A 1 88 ? -7.912 10.015 -1.485 1.00 87.88 88 ALA A O 1
ATOM 684 N N . HIS A 1 89 ? -6.383 8.673 -2.428 1.00 92.44 89 HIS A N 1
ATOM 685 C CA . HIS A 1 89 ? -7.042 7.436 -2.007 1.00 92.44 89 HIS A CA 1
ATOM 686 C C . HIS A 1 89 ? -7.012 7.228 -0.492 1.00 92.44 89 HIS A C 1
ATOM 688 O O . HIS A 1 89 ? -7.998 6.761 0.085 1.00 92.44 89 HIS A O 1
ATOM 694 N N . TRP A 1 90 ? -5.898 7.586 0.143 1.00 89.25 90 TRP A N 1
ATOM 695 C CA . TRP A 1 90 ? -5.741 7.560 1.588 1.00 89.25 90 TRP A CA 1
ATOM 696 C C . TRP A 1 90 ? -6.740 8.511 2.246 1.00 89.25 90 TRP A C 1
ATOM 698 O O . TRP A 1 90 ? -7.520 8.071 3.083 1.00 89.25 90 TRP A O 1
ATOM 708 N N . ALA A 1 91 ? -6.818 9.767 1.794 1.00 85.12 91 ALA A N 1
ATOM 709 C CA . ALA A 1 91 ? -7.765 10.748 2.328 1.00 85.12 91 ALA A CA 1
ATOM 710 C C . ALA A 1 91 ? -9.228 10.327 2.114 1.00 85.12 91 ALA A C 1
ATOM 712 O O . ALA A 1 91 ? -10.056 10.506 3.002 1.00 85.12 91 ALA A O 1
ATOM 713 N N . ALA A 1 92 ? -9.547 9.717 0.969 1.00 89.12 92 ALA A N 1
ATOM 714 C CA . ALA A 1 92 ? -10.880 9.173 0.708 1.00 89.12 92 ALA A CA 1
ATOM 715 C C . ALA A 1 92 ? -11.241 7.985 1.619 1.00 89.12 92 ALA A C 1
ATOM 717 O O . ALA A 1 92 ? -12.420 7.742 1.848 1.00 89.12 92 ALA A O 1
ATOM 718 N N . THR A 1 93 ? -10.246 7.247 2.124 1.00 88.88 93 THR A N 1
ATOM 719 C CA . THR A 1 93 ? -10.459 6.093 3.014 1.00 88.88 93 THR A CA 1
ATOM 720 C C . THR A 1 93 ? -10.476 6.508 4.487 1.00 88.88 93 THR A C 1
ATOM 722 O O . THR A 1 93 ? -11.319 6.047 5.247 1.00 88.88 93 THR A O 1
ATOM 725 N N . MET A 1 94 ? -9.546 7.372 4.898 1.00 83.38 94 MET A N 1
ATOM 726 C CA . MET A 1 94 ? -9.312 7.736 6.300 1.00 83.38 94 MET A CA 1
ATOM 727 C C . MET A 1 94 ? -10.037 9.021 6.728 1.00 83.38 94 MET A C 1
ATOM 729 O O . MET A 1 94 ? -10.090 9.316 7.920 1.00 83.38 94 MET A O 1
ATOM 733 N N . GLY A 1 95 ? -10.595 9.783 5.783 1.00 82.81 95 GLY A N 1
ATOM 734 C CA . GLY A 1 95 ? -11.253 11.059 6.053 1.00 82.81 95 GLY A CA 1
ATOM 735 C C . GLY A 1 95 ? -10.282 12.147 6.527 1.00 82.81 95 GLY A C 1
ATOM 736 O O . GLY A 1 95 ? -9.072 12.087 6.294 1.00 82.81 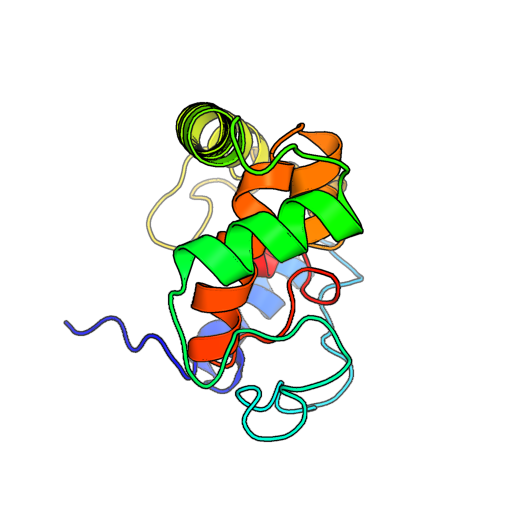95 GLY A O 1
ATOM 737 N N . ALA A 1 96 ? -10.810 13.177 7.196 1.00 73.62 96 ALA A N 1
ATOM 738 C CA . ALA A 1 96 ? -9.978 14.206 7.812 1.00 73.62 96 ALA A CA 1
ATOM 739 C C . ALA A 1 96 ? -9.187 13.628 9.000 1.00 73.62 96 ALA A C 1
ATOM 741 O O . ALA A 1 96 ? -9.766 13.124 9.964 1.00 73.62 96 ALA A O 1
ATOM 742 N N . SER A 1 97 ? -7.861 13.749 8.978 1.00 64.19 97 SER A N 1
ATOM 743 C CA . SER A 1 97 ? -6.983 13.258 10.044 1.00 64.19 97 SER A CA 1
ATOM 744 C C . SER A 1 97 ? -6.624 14.340 11.061 1.00 64.19 97 SER A C 1
ATOM 746 O O . SER A 1 97 ? -6.240 15.450 10.688 1.00 64.19 97 SER A O 1
ATOM 748 N N . GLY A 1 98 ? -6.656 13.981 12.343 1.00 53.66 98 GLY A N 1
ATOM 749 C CA . GLY A 1 98 ? -6.055 14.748 13.429 1.00 53.66 98 GLY A CA 1
ATOM 750 C C . GLY A 1 98 ? -5.041 13.853 14.128 1.00 53.66 98 GLY A C 1
ATOM 751 O O . GLY A 1 98 ? -5.434 13.001 14.917 1.00 53.66 98 GLY A O 1
ATOM 752 N N . TYR A 1 99 ? -3.746 14.038 13.842 1.00 57.91 99 TYR A N 1
ATOM 753 C CA . TYR A 1 99 ? -2.674 13.118 14.265 1.00 57.91 99 TYR A CA 1
ATOM 754 C C . TYR A 1 99 ? -2.843 11.696 13.665 1.00 57.91 99 TYR A C 1
ATOM 756 O O . TYR A 1 99 ? -3.487 11.569 12.628 1.00 57.91 99 TYR A O 1
ATOM 764 N N . MET A 1 100 ? -2.250 10.643 14.258 1.00 52.88 100 MET A N 1
ATOM 765 C CA . MET A 1 100 ? -2.277 9.235 13.782 1.00 52.88 100 MET A CA 1
ATOM 766 C C . MET A 1 100 ? -3.687 8.597 13.697 1.00 52.88 100 MET A C 1
ATOM 768 O O . MET A 1 100 ? -3.810 7.389 13.529 1.00 52.88 100 MET A O 1
ATOM 772 N N . PHE A 1 101 ? -4.758 9.385 13.840 1.00 58.84 101 PHE A N 1
ATOM 773 C CA . PHE A 1 101 ? -6.140 8.922 13.861 1.00 58.84 101 PHE A CA 1
ATOM 774 C C . PHE A 1 101 ? -7.028 9.793 12.959 1.00 58.84 101 PHE A C 1
ATOM 776 O O . PHE A 1 101 ? -6.828 11.014 12.869 1.00 58.84 101 PHE A O 1
ATOM 783 N N . PRO A 1 102 ? -8.058 9.203 12.331 1.00 65.69 102 PRO A N 1
ATOM 784 C CA . PRO A 1 102 ? -9.175 9.965 11.792 1.00 65.69 102 PRO A CA 1
ATOM 785 C C . PRO A 1 102 ? -9.752 10.872 12.882 1.00 65.69 102 PRO A C 1
ATOM 787 O O . PRO A 1 102 ? -10.104 10.410 13.967 1.00 65.69 102 PRO A O 1
ATOM 790 N N . SER A 1 103 ? -9.838 12.172 12.604 1.00 66.62 103 SER A N 1
ATOM 791 C CA . SER A 1 103 ? -10.426 13.148 13.534 1.00 66.62 103 SER A CA 1
ATOM 792 C C . SER A 1 103 ? -11.939 12.976 13.686 1.00 66.62 103 SER A C 1
ATOM 794 O O . SER A 1 103 ? -12.506 13.374 14.701 1.00 66.62 103 SER A O 1
ATOM 796 N N . ASP A 1 104 ? -12.574 12.347 12.695 1.00 77.25 104 ASP A N 1
ATOM 797 C CA . ASP A 1 104 ? -13.999 12.046 12.649 1.00 77.25 104 ASP A CA 1
ATOM 798 C C . ASP A 1 104 ? -14.212 10.621 12.098 1.00 77.25 104 ASP A C 1
ATOM 800 O O . ASP A 1 104 ? -14.080 10.401 10.890 1.00 77.25 104 ASP A O 1
ATOM 804 N N . PRO A 1 105 ? -14.555 9.639 12.953 1.00 75.31 105 PRO A N 1
ATOM 805 C CA . PRO A 1 105 ? -14.800 8.261 12.531 1.00 75.31 105 PRO A CA 1
ATOM 806 C C . PRO A 1 105 ? -15.922 8.107 11.501 1.00 75.31 105 PRO A C 1
ATOM 808 O O . PRO A 1 105 ? -15.928 7.127 10.764 1.00 75.31 105 PRO A O 1
ATOM 811 N N . SER A 1 106 ? -16.869 9.051 11.421 1.00 81.31 106 SER A N 1
ATOM 812 C CA . SER A 1 106 ? -17.974 8.975 10.455 1.00 81.31 106 SER A CA 1
ATOM 813 C C . SER A 1 106 ? -17.532 9.191 9.003 1.00 81.31 106 SER A C 1
ATOM 815 O O . SER A 1 106 ? -18.282 8.878 8.080 1.00 81.31 106 SER A O 1
ATOM 817 N N . GLN A 1 107 ? -16.314 9.697 8.799 1.00 83.00 107 GLN A N 1
ATOM 818 C CA . GLN A 1 107 ? -15.721 9.936 7.482 1.00 83.00 107 GLN A CA 1
ATOM 819 C C . GLN A 1 107 ? -14.841 8.777 7.002 1.00 83.00 107 GLN A C 1
ATOM 821 O O . GLN A 1 107 ? -14.328 8.827 5.886 1.00 83.00 107 GLN A O 1
ATOM 826 N N . VAL A 1 108 ? -14.640 7.759 7.841 1.00 84.31 108 VAL A N 1
ATOM 827 C CA . VAL A 1 108 ? -13.787 6.612 7.530 1.00 84.31 108 VAL A CA 1
ATOM 828 C C . VAL A 1 108 ? -14.579 5.588 6.726 1.00 84.31 108 VAL A C 1
ATOM 830 O O . VAL A 1 108 ? -15.643 5.132 7.148 1.00 84.31 108 VAL A O 1
ATOM 833 N N . ASP A 1 109 ? -14.036 5.171 5.586 1.00 88.00 109 ASP A N 1
ATOM 834 C CA . ASP A 1 109 ? -14.578 4.057 4.814 1.00 88.00 109 ASP A CA 1
ATOM 835 C C . ASP A 1 109 ? -14.130 2.725 5.428 1.00 88.00 109 ASP A C 1
ATOM 837 O O . ASP A 1 109 ? -13.166 2.089 4.999 1.00 88.00 109 ASP A O 1
ATOM 841 N N . PHE A 1 110 ? -14.855 2.280 6.453 1.00 82.69 110 PHE A N 1
ATOM 842 C CA . PHE A 1 110 ? -14.580 1.009 7.123 1.00 82.69 110 PHE A CA 1
ATOM 843 C C . PHE A 1 110 ? -14.700 -0.206 6.203 1.00 82.69 110 PHE A C 1
ATOM 845 O O . PHE A 1 110 ? -14.039 -1.217 6.443 1.00 82.69 110 PHE A O 1
ATOM 852 N N . SER A 1 111 ? -15.502 -0.115 5.138 1.00 85.81 111 SER A N 1
ATOM 853 C CA . SER A 1 111 ? -15.628 -1.206 4.172 1.00 85.81 111 SER A CA 1
ATOM 854 C C . SER A 1 111 ? -14.329 -1.397 3.392 1.00 85.81 111 SER A C 1
ATOM 856 O O . SER A 1 111 ? -13.869 -2.526 3.227 1.00 85.81 111 SER A O 1
ATOM 858 N N . ALA A 1 112 ? -13.664 -0.296 3.031 1.00 86.38 112 ALA A N 1
ATOM 859 C CA . ALA A 1 112 ? -12.348 -0.322 2.413 1.00 86.38 112 ALA A CA 1
ATOM 860 C C . ALA A 1 112 ? -11.236 -0.798 3.360 1.00 86.38 112 ALA A C 1
ATOM 862 O O . ALA A 1 112 ? -10.186 -1.208 2.872 1.00 86.38 112 ALA A O 1
ATOM 863 N N . LEU A 1 113 ? -11.440 -0.756 4.680 1.00 83.69 113 LEU A N 1
ATOM 864 C CA . LEU A 1 113 ? -10.456 -1.197 5.675 1.00 83.69 113 LEU A CA 1
ATOM 865 C C . LEU A 1 113 ? -10.560 -2.686 6.030 1.00 83.69 113 LEU A C 1
ATOM 867 O O . LEU A 1 113 ? -9.605 -3.235 6.581 1.00 83.69 113 LEU A O 1
ATOM 871 N N . ASN A 1 114 ? -11.674 -3.350 5.703 1.00 85.19 114 ASN A N 1
ATOM 872 C CA . ASN A 1 114 ? -11.884 -4.777 5.964 1.00 85.19 114 ASN A CA 1
ATOM 873 C C . ASN A 1 114 ? -11.254 -5.665 4.873 1.00 85.19 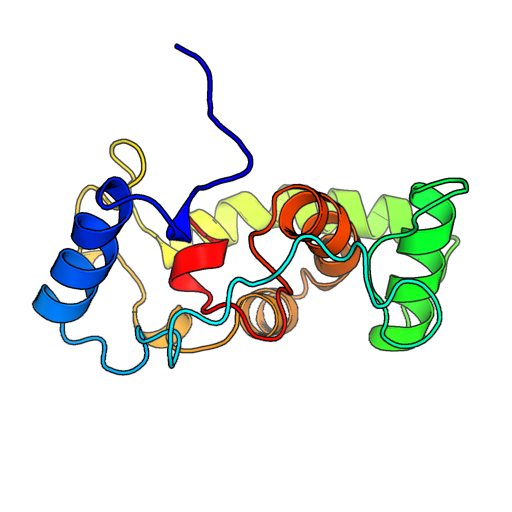114 ASN A C 1
ATOM 875 O O . ASN A 1 114 ? -11.926 -6.448 4.203 1.00 85.19 114 ASN A O 1
ATOM 879 N N . GLN A 1 115 ? -9.955 -5.479 4.661 1.00 85.88 115 GLN A N 1
ATOM 880 C CA . GLN A 1 115 ? -9.126 -6.225 3.718 1.00 85.88 115 GLN A CA 1
ATOM 881 C C . GLN A 1 115 ? -7.650 -6.106 4.113 1.00 85.88 115 GLN A C 1
ATOM 883 O O . GLN A 1 115 ? -7.302 -5.400 5.062 1.00 85.88 115 GLN A O 1
ATOM 888 N N . THR A 1 116 ? -6.759 -6.772 3.380 1.00 86.50 116 THR A N 1
ATOM 889 C CA . THR A 1 116 ? -5.313 -6.603 3.568 1.00 86.50 116 THR A CA 1
ATOM 890 C C . THR A 1 116 ? -4.837 -5.296 2.936 1.00 86.50 116 THR A C 1
ATOM 892 O O . THR A 1 116 ? -5.470 -4.757 2.023 1.00 86.50 116 THR A O 1
ATOM 895 N N . PHE A 1 117 ? -3.705 -4.769 3.401 1.00 86.81 117 PHE A N 1
ATOM 896 C CA . PHE A 1 117 ? -3.144 -3.542 2.847 1.00 86.81 117 PHE A CA 1
ATOM 897 C C . PHE A 1 117 ? -2.748 -3.712 1.374 1.00 86.81 117 PHE A C 1
ATOM 899 O O . PHE A 1 117 ? -2.959 -2.815 0.560 1.00 86.81 117 PHE A O 1
ATOM 906 N N . GLU A 1 118 ? -2.239 -4.886 0.998 1.00 88.12 118 GLU A N 1
ATOM 907 C CA . GLU A 1 118 ? -1.947 -5.190 -0.401 1.00 88.12 118 GLU A CA 1
ATOM 908 C C . GLU A 1 118 ? -3.212 -5.203 -1.269 1.00 88.12 118 GLU A C 1
ATOM 910 O O . GLU A 1 118 ? -3.214 -4.590 -2.338 1.00 88.12 118 GLU A O 1
ATOM 915 N N . SER A 1 119 ? -4.302 -5.830 -0.811 1.00 91.50 119 SER A N 1
ATOM 916 C CA . SER A 1 119 ? -5.585 -5.803 -1.528 1.00 91.50 119 SER A CA 1
ATOM 917 C C . SER A 1 119 ? -6.083 -4.371 -1.723 1.00 91.50 119 SER A C 1
ATOM 919 O O . SER A 1 119 ? -6.450 -4.002 -2.841 1.00 91.50 119 SER A O 1
ATOM 921 N N . TRP A 1 120 ? -5.962 -3.527 -0.693 1.00 93.94 120 TRP A N 1
ATOM 922 C CA . TRP A 1 120 ? -6.336 -2.115 -0.775 1.00 93.94 120 TRP A CA 1
ATOM 923 C C . TRP A 1 120 ? -5.548 -1.371 -1.866 1.00 93.94 120 TRP A C 1
ATOM 925 O O . TRP A 1 120 ? -6.141 -0.616 -2.644 1.00 93.94 120 TRP A O 1
ATOM 935 N N . LEU A 1 121 ? -4.232 -1.613 -1.968 1.00 93.75 121 LEU A N 1
ATOM 936 C CA . LEU A 1 121 ? -3.376 -1.042 -3.017 1.00 93.75 121 LEU A CA 1
ATOM 937 C C . LEU A 1 121 ? -3.783 -1.540 -4.409 1.00 93.75 121 LEU A C 1
ATOM 939 O O . LEU A 1 121 ? -3.861 -0.746 -5.348 1.00 93.75 121 LEU A O 1
ATOM 943 N N . VAL A 1 122 ? -4.055 -2.838 -4.558 1.00 93.75 122 VAL A N 1
ATOM 944 C CA . VAL A 1 122 ? -4.420 -3.453 -5.844 1.00 93.75 122 VAL A CA 1
ATOM 945 C C . VAL A 1 122 ? -5.748 -2.907 -6.368 1.00 93.75 122 VAL A C 1
ATOM 947 O O . VAL A 1 122 ? -5.812 -2.495 -7.527 1.00 93.75 122 VAL A O 1
ATOM 950 N N . GLU A 1 123 ? -6.781 -2.826 -5.526 1.00 94.44 123 GLU A N 1
ATOM 951 C CA . GLU A 1 123 ? -8.097 -2.278 -5.900 1.00 94.44 123 GLU A CA 1
ATOM 952 C C . GLU A 1 123 ? -8.009 -0.841 -6.429 1.00 94.44 123 GLU A C 1
ATOM 954 O O . GLU A 1 123 ? -8.770 -0.437 -7.311 1.00 94.44 123 GLU A O 1
ATOM 959 N N . ARG A 1 124 ? -7.040 -0.073 -5.922 1.00 95.00 124 ARG A N 1
ATOM 960 C CA . ARG A 1 124 ? -6.805 1.333 -6.279 1.00 95.00 124 ARG A CA 1
ATOM 961 C C . ARG A 1 124 ? -5.754 1.517 -7.369 1.00 95.00 124 ARG A C 1
ATOM 963 O O . ARG A 1 124 ? -5.424 2.649 -7.703 1.00 95.00 124 ARG A O 1
ATOM 970 N N . LYS A 1 125 ? -5.254 0.424 -7.958 1.00 95.00 125 LYS A N 1
ATOM 971 C CA . LYS A 1 125 ? -4.199 0.433 -8.988 1.00 95.00 125 LYS A CA 1
ATOM 972 C C . LYS A 1 125 ? -2.901 1.098 -8.511 1.00 95.00 125 LYS A C 1
ATOM 974 O O . LYS A 1 125 ? -2.214 1.771 -9.271 1.00 95.00 125 LYS A O 1
ATOM 979 N N . LEU A 1 126 ? -2.564 0.883 -7.244 1.00 95.81 126 LEU A N 1
ATOM 980 C CA . LEU A 1 126 ? -1.366 1.396 -6.578 1.00 95.81 126 LEU A CA 1
ATOM 981 C C . LEU A 1 126 ? -0.316 0.296 -6.359 1.00 95.81 126 LEU A C 1
ATOM 983 O O . LEU A 1 126 ? 0.574 0.430 -5.523 1.00 95.81 126 LEU A O 1
ATOM 987 N N . MET A 1 127 ? -0.411 -0.815 -7.094 1.00 94.44 127 MET A N 1
ATOM 988 C CA . MET A 1 127 ? 0.419 -2.010 -6.906 1.00 94.44 127 MET A CA 1
ATOM 989 C C . MET A 1 127 ? 1.926 -1.753 -7.088 1.00 94.44 127 MET A C 1
ATOM 991 O O . MET A 1 127 ? 2.740 -2.475 -6.514 1.00 94.44 127 MET A O 1
ATOM 995 N N . ALA A 1 128 ? 2.315 -0.689 -7.801 1.00 94.00 128 ALA A N 1
ATOM 996 C CA . ALA A 1 128 ? 3.708 -0.253 -7.898 1.00 94.00 128 ALA A CA 1
ATOM 997 C C . ALA A 1 128 ? 4.302 0.188 -6.542 1.00 94.00 128 ALA A C 1
ATOM 999 O O . ALA A 1 128 ? 5.518 0.155 -6.382 1.00 94.00 128 ALA A O 1
ATOM 1000 N N . LEU A 1 129 ? 3.475 0.540 -5.546 1.00 91.94 129 LEU A N 1
ATOM 1001 C CA . LEU A 1 129 ? 3.924 0.847 -4.180 1.00 91.94 129 LEU A CA 1
ATOM 1002 C C . LEU A 1 129 ? 4.205 -0.404 -3.343 1.00 91.94 129 LEU A C 1
ATOM 1004 O O . LEU A 1 129 ? 4.983 -0.332 -2.396 1.00 91.94 129 LEU A O 1
ATOM 1008 N N . ALA A 1 130 ? 3.607 -1.552 -3.668 1.00 88.44 130 ALA A N 1
ATOM 1009 C CA . ALA A 1 130 ? 3.717 -2.756 -2.845 1.00 88.44 130 ALA A CA 1
ATOM 1010 C C . ALA A 1 130 ? 5.170 -3.239 -2.611 1.00 88.44 130 ALA A C 1
ATOM 1012 O O . ALA A 1 130 ? 5.487 -3.557 -1.464 1.00 88.44 130 ALA A O 1
ATOM 1013 N N . PRO A 1 131 ? 6.094 -3.238 -3.599 1.00 85.12 131 PRO A N 1
ATOM 1014 C CA . PRO A 1 131 ? 7.497 -3.569 -3.345 1.00 85.12 131 PRO A CA 1
ATOM 1015 C C . PRO A 1 131 ? 8.193 -2.572 -2.408 1.00 85.12 131 PRO A C 1
ATOM 1017 O O . PRO A 1 131 ? 9.024 -2.965 -1.590 1.00 85.12 131 PRO A O 1
ATOM 1020 N N . PHE A 1 132 ? 7.862 -1.281 -2.510 1.00 83.06 132 PHE A N 1
ATOM 1021 C CA . PHE A 1 132 ? 8.402 -0.253 -1.619 1.00 83.06 132 PHE A CA 1
ATOM 1022 C C . PHE A 1 132 ? 7.906 -0.452 -0.186 1.00 83.06 132 PHE A C 1
ATOM 1024 O O . PHE A 1 132 ? 8.707 -0.522 0.747 1.00 83.06 132 PHE A O 1
ATOM 1031 N N . VAL A 1 133 ? 6.593 -0.623 -0.032 1.00 79.62 133 VAL A N 1
ATOM 1032 C CA . VAL A 1 133 ? 5.932 -0.914 1.242 1.00 79.62 133 VAL A CA 1
ATOM 1033 C C . VAL A 1 133 ? 6.518 -2.168 1.874 1.00 79.62 133 VAL A C 1
ATOM 1035 O O . VAL A 1 133 ? 6.869 -2.138 3.046 1.00 79.62 133 VAL A O 1
ATOM 1038 N N . LEU A 1 134 ? 6.697 -3.243 1.107 1.00 76.00 134 LEU A N 1
ATOM 1039 C CA . LEU A 1 134 ? 7.312 -4.475 1.585 1.00 76.00 134 LEU A CA 1
ATOM 1040 C C . LEU A 1 134 ? 8.693 -4.214 2.193 1.00 76.00 134 LEU A C 1
ATOM 1042 O O . LEU A 1 134 ? 8.957 -4.677 3.296 1.00 76.00 134 LEU A O 1
ATOM 1046 N N . VAL A 1 135 ? 9.573 -3.480 1.505 1.00 69.75 135 VAL A N 1
ATOM 1047 C CA . VAL A 1 135 ? 10.922 -3.196 2.019 1.00 69.75 135 VAL A CA 1
ATOM 1048 C C . VAL A 1 135 ? 10.861 -2.370 3.303 1.00 69.75 135 VAL A C 1
ATOM 1050 O O . VAL A 1 135 ? 11.510 -2.712 4.292 1.00 69.75 135 VAL A O 1
ATOM 1053 N N . VAL A 1 136 ? 10.053 -1.311 3.304 1.00 71.94 136 VAL A N 1
ATOM 1054 C CA . VAL A 1 136 ? 9.959 -0.361 4.417 1.00 71.94 136 VAL A CA 1
ATOM 1055 C C . VAL A 1 136 ? 9.278 -0.983 5.636 1.00 71.94 136 VAL A C 1
ATOM 1057 O O . VAL A 1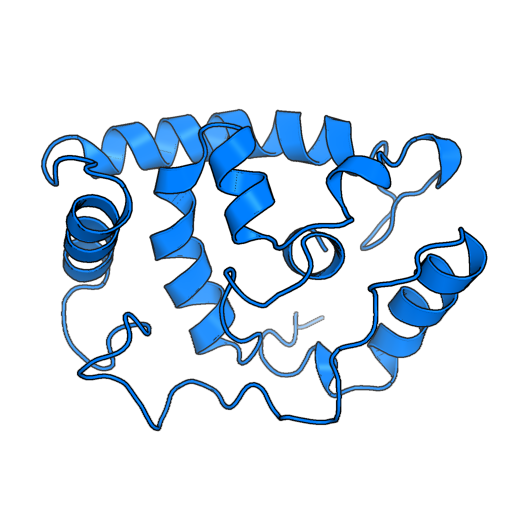 136 ? 9.788 -0.855 6.747 1.00 71.94 136 VAL A O 1
ATOM 1060 N N . MET A 1 137 ? 8.152 -1.671 5.452 1.00 69.12 137 MET A N 1
ATOM 1061 C CA . MET A 1 137 ? 7.377 -2.268 6.540 1.00 69.12 137 MET A CA 1
ATOM 1062 C C . MET A 1 137 ? 8.051 -3.509 7.115 1.00 69.12 137 MET A C 1
ATOM 1064 O O . MET A 1 137 ? 8.120 -3.674 8.332 1.00 69.12 137 MET A O 1
ATOM 1068 N N . ASN A 1 138 ? 8.607 -4.365 6.262 1.00 64.81 138 ASN A N 1
ATOM 1069 C CA . ASN A 1 138 ? 9.290 -5.565 6.724 1.00 64.81 138 ASN A CA 1
ATOM 1070 C C . ASN A 1 138 ? 10.603 -5.221 7.446 1.00 64.81 138 ASN A C 1
ATOM 1072 O O . ASN A 1 138 ? 10.866 -5.753 8.524 1.00 64.81 138 ASN A O 1
ATOM 1076 N N . GLY A 1 139 ? 11.378 -4.264 6.917 1.00 59.22 139 GLY A N 1
ATOM 1077 C CA . GLY A 1 139 ? 12.589 -3.767 7.581 1.00 59.22 139 GLY A CA 1
ATOM 1078 C C . GLY A 1 139 ? 12.328 -3.176 8.971 1.00 59.22 139 GLY A C 1
ATOM 1079 O O . GLY A 1 139 ? 13.218 -3.168 9.814 1.00 59.22 139 GLY A O 1
ATOM 1080 N N . GLN A 1 140 ? 11.095 -2.739 9.229 1.00 62.41 140 GLN A N 1
ATOM 1081 C CA . GLN A 1 140 ? 10.639 -2.216 10.515 1.00 62.41 140 GLN A CA 1
ATOM 1082 C C . GLN A 1 140 ? 9.791 -3.220 11.322 1.00 62.41 140 GLN A C 1
ATOM 1084 O O . GLN A 1 140 ? 9.156 -2.835 12.297 1.00 62.41 140 GLN A O 1
ATOM 1089 N N . GLY A 1 141 ? 9.732 -4.498 10.934 1.00 58.72 141 GLY A N 1
ATOM 1090 C CA . GLY A 1 141 ? 9.030 -5.527 11.713 1.00 58.72 141 GLY A CA 1
ATOM 1091 C C . GLY A 1 141 ? 7.498 -5.430 11.712 1.00 58.72 141 GLY A C 1
ATOM 1092 O O . GLY A 1 141 ? 6.849 -6.066 12.539 1.00 58.72 141 GLY A O 1
ATOM 1093 N N . TYR A 1 142 ? 6.892 -4.680 10.785 1.00 63.72 142 TYR A N 1
ATOM 1094 C CA . TYR A 1 142 ? 5.431 -4.654 10.624 1.00 63.72 142 TYR A CA 1
ATOM 1095 C C . TYR A 1 142 ? 4.897 -5.880 9.861 1.00 63.72 142 TYR A C 1
ATOM 1097 O O . TYR A 1 142 ? 3.691 -6.093 9.788 1.00 63.72 142 TYR A O 1
ATOM 1105 N N . GLY A 1 143 ? 5.784 -6.704 9.296 1.00 66.94 143 GLY A N 1
ATOM 1106 C CA . GLY A 1 143 ? 5.425 -7.894 8.528 1.00 66.94 143 GLY A CA 1
ATOM 1107 C C . GLY A 1 143 ? 5.182 -7.615 7.049 1.00 66.94 143 GLY A C 1
ATOM 1108 O O . GLY A 1 143 ? 5.891 -6.819 6.435 1.00 66.94 143 GLY A O 1
ATOM 1109 N N . SER A 1 144 ? 4.234 -8.342 6.456 1.00 71.00 144 SER A N 1
ATOM 1110 C CA . SER A 1 144 ? 3.978 -8.337 5.015 1.00 71.00 144 SER A CA 1
ATOM 1111 C C . SER A 1 144 ? 2.597 -7.759 4.686 1.00 71.00 144 SER A C 1
ATOM 1113 O O . SER A 1 144 ? 1.603 -8.067 5.345 1.00 71.00 144 SER A O 1
ATOM 1115 N N . ALA A 1 145 ? 2.534 -6.903 3.661 1.00 76.25 145 ALA A N 1
ATOM 1116 C CA . ALA A 1 145 ? 1.320 -6.168 3.289 1.00 76.25 145 ALA A CA 1
ATOM 1117 C C . ALA A 1 145 ? 0.154 -7.078 2.848 1.00 76.25 145 ALA A C 1
ATOM 1119 O O . ALA A 1 145 ? -1.004 -6.690 2.961 1.00 76.25 145 ALA A O 1
ATOM 1120 N N . ASP A 1 146 ? 0.455 -8.296 2.389 1.00 77.69 146 ASP A N 1
ATOM 1121 C CA . ASP A 1 146 ? -0.510 -9.336 2.003 1.00 77.69 146 ASP A CA 1
ATOM 1122 C C . ASP A 1 146 ? -1.202 -10.006 3.202 1.00 77.69 146 ASP A C 1
ATOM 1124 O O . ASP A 1 146 ? -2.165 -10.747 3.025 1.00 77.69 146 ASP A O 1
ATOM 1128 N N . LYS A 1 147 ? -0.711 -9.765 4.421 1.00 73.88 147 LYS A N 1
ATOM 1129 C CA . LYS A 1 147 ? -1.261 -10.306 5.676 1.00 73.88 147 LYS A CA 1
ATOM 1130 C C . LYS A 1 147 ? -1.677 -9.221 6.658 1.00 73.88 147 LYS A C 1
ATOM 1132 O O . LYS A 1 147 ? -2.469 -9.481 7.556 1.00 73.88 147 LYS A O 1
ATOM 1137 N N . MET A 1 148 ? -1.120 -8.024 6.515 1.00 76.50 148 MET A N 1
ATOM 1138 C CA . MET A 1 148 ? -1.442 -6.875 7.347 1.00 76.50 148 MET A CA 1
ATOM 1139 C C . MET A 1 148 ? -2.831 -6.333 6.988 1.00 76.50 148 MET A C 1
ATOM 1141 O O . MET A 1 148 ? -3.061 -6.041 5.814 1.00 76.50 148 MET A O 1
ATOM 1145 N N . PRO A 1 149 ? -3.740 -6.140 7.960 1.00 79.75 149 PRO A N 1
ATOM 1146 C CA . PRO A 1 149 ? -4.988 -5.416 7.728 1.00 79.75 149 PRO A CA 1
ATOM 1147 C C . PRO A 1 149 ? -4.735 -4.001 7.190 1.00 79.75 149 PRO A C 1
ATOM 1149 O O . PRO A 1 149 ? -3.839 -3.305 7.668 1.00 79.75 149 PRO A O 1
ATOM 1152 N N . ALA A 1 150 ? -5.547 -3.545 6.235 1.00 84.00 150 ALA A N 1
ATOM 1153 C CA . ALA A 1 150 ? -5.405 -2.228 5.610 1.00 84.00 150 ALA A CA 1
ATOM 1154 C C . ALA A 1 150 ? -5.440 -1.086 6.636 1.00 84.00 150 ALA A C 1
ATOM 1156 O O . ALA A 1 150 ? -4.680 -0.133 6.504 1.00 84.00 150 ALA A O 1
ATOM 1157 N N . LEU A 1 151 ? -6.238 -1.228 7.701 1.00 80.25 151 LEU A N 1
ATOM 1158 C CA . LEU A 1 151 ? -6.257 -0.310 8.844 1.00 80.25 151 LEU A CA 1
ATOM 1159 C C . LEU A 1 151 ? -4.850 0.003 9.367 1.00 80.25 151 LEU A C 1
ATOM 1161 O O . LEU A 1 151 ? -4.495 1.160 9.548 1.00 80.25 151 LEU A O 1
ATOM 1165 N N . TYR A 1 152 ? -4.053 -1.040 9.586 1.00 75.12 152 TYR A N 1
ATOM 1166 C CA . TYR A 1 152 ? -2.709 -0.929 10.134 1.00 75.12 152 TYR A CA 1
ATOM 1167 C C . TYR A 1 152 ? -1.684 -0.456 9.108 1.00 75.12 152 TYR A C 1
ATOM 1169 O O . TYR A 1 152 ? -0.687 0.139 9.497 1.00 75.12 152 TYR A O 1
ATOM 1177 N N . GLY A 1 153 ? -1.915 -0.722 7.820 1.00 78.56 153 GLY A N 1
ATOM 1178 C CA . GLY A 1 153 ? -1.036 -0.254 6.750 1.00 78.56 153 GLY A CA 1
ATOM 1179 C C . GLY A 1 153 ? -1.235 1.218 6.379 1.00 78.56 153 GLY A C 1
ATOM 1180 O O . GLY A 1 153 ? -0.337 1.831 5.806 1.00 78.56 153 GLY A O 1
ATOM 1181 N N . LEU A 1 154 ? -2.404 1.778 6.704 1.00 80.44 154 LEU A N 1
ATOM 1182 C CA . LEU A 1 154 ? -2.786 3.162 6.416 1.00 80.44 154 LEU A CA 1
ATOM 1183 C C . LEU A 1 154 ? -2.584 4.116 7.612 1.00 80.44 154 LEU A C 1
ATOM 1185 O O . LEU A 1 154 ? -2.792 5.319 7.440 1.00 80.44 154 LEU A O 1
ATOM 1189 N N . MET A 1 155 ? -2.200 3.608 8.790 1.00 72.12 155 MET A N 1
ATOM 1190 C CA . MET A 1 155 ? -1.860 4.383 9.999 1.00 72.12 155 MET A CA 1
ATOM 1191 C C . MET A 1 155 ? -0.349 4.447 10.208 1.00 72.12 155 MET A C 1
ATOM 1193 O O . MET A 1 155 ? 0.138 5.551 10.536 1.00 72.12 155 MET A O 1
#

InterPro domains:
  IPR036188 FAD/NAD(P)-binding domain superfamily [G3DSA:3.50.50.60] (3-24)

Secondary structure (DSSP, 8-state):
----TT-GGGSGGGHHHHHHHHHTT-S----SS------STT-TTTS-PPPSSS-HHHHHHHHHHHHH---TTTHHHHHHHHHHHHHHHHHHHH-SEETTEES-GGG--HHHHSSBHHHHHHHTT-GGGHHHHHHHHHHTT---TTTSBHHHH--

pLDDT: mean 71.23, std 19.6, range [28.09, 96.19]